Protein AF-A0A5B8TJE1-F1 (afdb_monomer_lite)

Organism: NCBI:txid1610

Foldseek 3Di:
DDPDDPPPPDDPVNVVVVVVVVVVVVVVVLLVLLVVLLVVLVVLLVVLLVVLLVCLVPPLVVPDPCSVVVNVVSLVVSLVSLVVCCVVVSDPPVVSVVSSVVSVVSSVVSVVVSVVVVVVD

Secondary structure (DSSP, 8-state):
-----------HHHHHHHHHHHHHHHHHHHHHHHHHHHHHHHHHHHHHHHHHHHHHHHTTGGG-TTHHHHHHHHHHHHHHHHHHHHHTTSS-HHHHHHHHHHHHHHHHHHHHHHHHHHHT-

Sequence (121 aa):
MDNGPKLASIDVIHLAYSIKLVKEVAMMTDDQQAITADMVLQDDADKIEELVNKQRVSLCLSQCPAFEEVVDTQVFGYSKEVMLAVRLNLIPEEQGHNLVRDLEQRLNAIYADSFDKQKQK

pLDDT: mean 82.61, std 15.82, range [43.16, 98.44]

InterPro domains:
  IPR009983 Uncharacterised protein family UPF0358 [PF07408] (36-113)
  IPR036270 UPF0358 superfamily [G3DSA:1.10.287.750] (26-115)
  IPR036270 UPF0358 superfamily [SSF140404] (36-108)

Radius of gyration: 25.82 Å; chain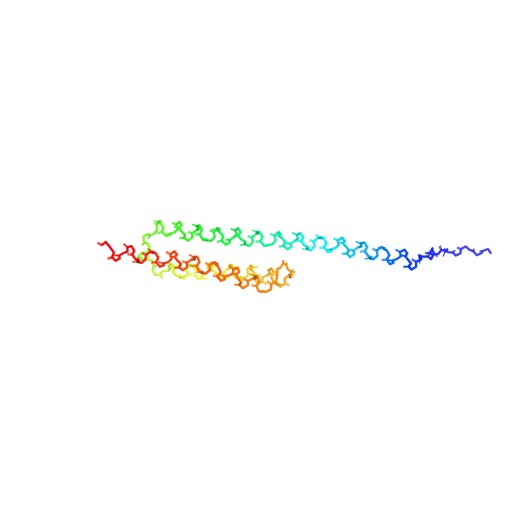s: 1; bounding box: 45×17×100 Å

Structure (mmCIF, N/CA/C/O backbone):
data_AF-A0A5B8TJE1-F1
#
_entry.id   AF-A0A5B8TJE1-F1
#
loop_
_atom_site.group_PDB
_atom_site.id
_atom_site.type_symbol
_atom_site.label_atom_id
_atom_site.label_alt_id
_atom_site.label_comp_id
_atom_site.label_asym_id
_atom_site.label_entity_id
_atom_site.label_seq_id
_atom_site.pdbx_PDB_ins_code
_atom_site.Cartn_x
_atom_site.Cartn_y
_atom_site.Cartn_z
_atom_site.occupancy
_atom_site.B_iso_or_equiv
_atom_site.auth_seq_id
_atom_site.auth_comp_id
_atom_site.auth_asym_id
_atom_site.auth_atom_id
_atom_site.pdbx_PDB_model_num
ATOM 1 N N . MET A 1 1 ? 17.166 -1.996 -69.360 1.00 43.88 1 MET A N 1
ATOM 2 C CA . MET A 1 1 ? 17.041 -0.808 -68.493 1.00 43.88 1 MET A CA 1
ATOM 3 C C . MET A 1 1 ? 16.486 -1.305 -67.177 1.00 43.88 1 MET A C 1
ATOM 5 O O . MET A 1 1 ? 15.297 -1.574 -67.094 1.00 43.88 1 MET A O 1
ATOM 9 N N . ASP A 1 2 ? 17.374 -1.595 -66.232 1.00 50.22 2 ASP A N 1
ATOM 10 C CA . ASP A 1 2 ? 17.013 -2.159 -64.933 1.00 50.22 2 ASP A CA 1
ATOM 11 C C . ASP A 1 2 ? 16.611 -1.016 -63.991 1.00 50.22 2 ASP A C 1
ATOM 13 O O . ASP A 1 2 ? 17.444 -0.191 -63.620 1.00 50.22 2 ASP A O 1
ATOM 17 N N . ASN A 1 3 ? 15.312 -0.930 -63.699 1.00 56.16 3 ASN A N 1
ATOM 18 C CA . ASN A 1 3 ? 14.700 0.022 -62.769 1.00 56.16 3 ASN A CA 1
ATOM 19 C C . ASN A 1 3 ? 14.131 -0.733 -61.555 1.00 56.16 3 ASN A C 1
ATOM 21 O O . ASN A 1 3 ? 12.993 -0.505 -61.144 1.00 56.16 3 ASN A O 1
ATOM 25 N N . GLY A 1 4 ? 14.896 -1.675 -61.000 1.00 59.00 4 GLY A N 1
ATOM 26 C CA . GLY A 1 4 ? 14.589 -2.249 -59.693 1.00 59.00 4 GLY A CA 1
ATOM 27 C C . GLY A 1 4 ? 14.774 -1.213 -58.571 1.00 59.00 4 GLY A C 1
ATOM 28 O O . GLY A 1 4 ? 15.712 -0.409 -58.631 1.00 59.00 4 GLY A O 1
ATOM 29 N N . PRO A 1 5 ? 13.912 -1.196 -57.536 1.00 54.41 5 PRO A N 1
ATOM 30 C CA . PRO A 1 5 ? 14.057 -0.269 -56.423 1.00 54.41 5 PRO A CA 1
ATOM 31 C C . PRO A 1 5 ? 15.366 -0.575 -55.688 1.00 54.41 5 PRO A C 1
ATOM 33 O O . PRO A 1 5 ? 15.520 -1.637 -55.085 1.00 54.41 5 PRO A O 1
ATOM 36 N N . LYS A 1 6 ? 16.324 0.360 -55.731 1.00 56.75 6 LYS A N 1
ATOM 37 C CA . LYS A 1 6 ? 17.498 0.329 -54.854 1.00 56.75 6 LYS A CA 1
ATOM 38 C C . LYS A 1 6 ? 17.010 0.567 -53.429 1.00 56.75 6 LYS A C 1
ATOM 40 O O . LYS A 1 6 ? 16.892 1.709 -52.993 1.00 56.75 6 LYS A O 1
ATOM 45 N N . LEU A 1 7 ? 16.682 -0.515 -52.727 1.00 56.06 7 LEU A N 1
ATOM 46 C CA . LEU A 1 7 ? 16.535 -0.505 -51.278 1.00 56.06 7 LEU A CA 1
ATOM 47 C C . LEU A 1 7 ? 17.827 0.089 -50.708 1.00 56.06 7 LEU A C 1
ATOM 49 O O . LEU A 1 7 ? 18.911 -0.450 -50.924 1.00 56.06 7 LEU A O 1
ATOM 53 N N . ALA A 1 8 ? 17.718 1.256 -50.075 1.00 59.59 8 ALA A N 1
ATOM 54 C CA . ALA A 1 8 ? 18.849 1.925 -49.459 1.00 59.59 8 ALA A CA 1
ATOM 55 C C . ALA A 1 8 ? 19.411 1.008 -48.365 1.00 59.59 8 ALA A C 1
ATOM 57 O O . ALA A 1 8 ? 18.732 0.739 -47.374 1.00 59.59 8 ALA A O 1
ATOM 58 N N . SER A 1 9 ? 20.629 0.500 -48.561 1.00 63.66 9 SER A N 1
ATOM 59 C CA . SER A 1 9 ? 21.345 -0.249 -47.531 1.00 63.66 9 SER A CA 1
ATOM 60 C C . SER A 1 9 ? 21.585 0.676 -46.340 1.00 63.66 9 SER A C 1
ATOM 62 O O . SER A 1 9 ? 22.465 1.533 -46.383 1.00 63.66 9 SER A O 1
ATOM 64 N N . ILE A 1 10 ? 20.775 0.533 -45.292 1.00 68.38 10 ILE A N 1
ATOM 65 C CA . ILE A 1 10 ? 21.038 1.154 -43.995 1.00 68.38 10 ILE A CA 1
ATOM 66 C C . ILE A 1 10 ? 22.345 0.562 -43.460 1.00 68.38 10 ILE A C 1
ATOM 68 O O . ILE A 1 10 ? 22.475 -0.656 -43.339 1.00 68.38 10 ILE A O 1
ATOM 72 N N . ASP A 1 11 ? 23.313 1.428 -43.157 1.00 80.12 11 ASP A N 1
ATOM 73 C CA . ASP A 1 11 ? 24.558 1.035 -42.501 1.00 80.12 11 ASP A CA 1
ATOM 74 C C . ASP A 1 11 ? 24.239 0.445 -41.114 1.00 80.12 11 ASP A C 1
ATOM 76 O O . ASP A 1 11 ? 23.420 0.986 -40.362 1.00 80.12 11 ASP A O 1
ATOM 80 N N . VAL A 1 12 ? 24.901 -0.660 -40.768 1.00 82.06 12 VAL A N 1
ATOM 81 C CA . VAL A 1 12 ? 24.825 -1.320 -39.456 1.00 82.06 12 VAL A CA 1
ATOM 82 C C . VAL A 1 12 ? 25.083 -0.322 -38.324 1.00 82.06 12 VAL A C 1
ATOM 84 O O . VAL A 1 12 ? 24.451 -0.418 -37.273 1.00 82.06 12 VAL A O 1
ATOM 87 N N . ILE A 1 13 ? 25.946 0.674 -38.546 1.00 85.88 13 ILE A N 1
ATOM 88 C CA . ILE A 1 13 ? 26.221 1.743 -37.578 1.00 85.88 13 ILE A CA 1
ATOM 89 C C . ILE A 1 13 ? 24.967 2.586 -37.318 1.00 85.88 13 ILE A C 1
ATOM 91 O O . ILE A 1 13 ? 24.628 2.857 -36.165 1.00 85.88 13 ILE A O 1
ATOM 95 N N . HIS A 1 14 ? 24.251 2.971 -38.375 1.00 86.44 14 HIS A N 1
ATOM 96 C CA . HIS A 1 14 ? 23.035 3.772 -38.257 1.00 86.44 14 HIS A CA 1
ATOM 97 C C . HIS A 1 14 ? 21.920 2.977 -37.568 1.00 86.44 14 HIS A C 1
ATOM 99 O O . HIS A 1 14 ? 21.259 3.494 -36.670 1.00 86.44 14 HIS A O 1
ATOM 105 N N . LEU A 1 15 ? 21.766 1.692 -37.913 1.00 86.19 15 LEU A N 1
ATOM 106 C CA . LEU A 1 15 ? 20.814 0.806 -37.242 1.00 86.19 15 LEU A CA 1
ATOM 107 C C . LEU A 1 15 ? 21.146 0.629 -35.750 1.00 86.19 15 LEU A C 1
ATOM 109 O O . LEU A 1 15 ? 20.253 0.720 -34.910 1.00 86.19 15 LEU A O 1
ATOM 113 N N . ALA A 1 16 ? 22.420 0.424 -35.402 1.00 91.00 16 ALA A N 1
ATOM 114 C CA . ALA A 1 16 ? 22.859 0.294 -34.013 1.00 91.00 16 ALA A CA 1
ATOM 115 C C . ALA A 1 16 ? 22.604 1.575 -33.203 1.00 91.00 16 ALA A C 1
ATOM 117 O O . ALA A 1 16 ? 22.149 1.497 -32.061 1.00 91.00 16 ALA A O 1
ATOM 118 N N . TYR A 1 17 ? 22.841 2.748 -33.799 1.00 92.56 17 TYR A N 1
ATOM 119 C CA . TYR A 1 17 ? 22.548 4.035 -33.170 1.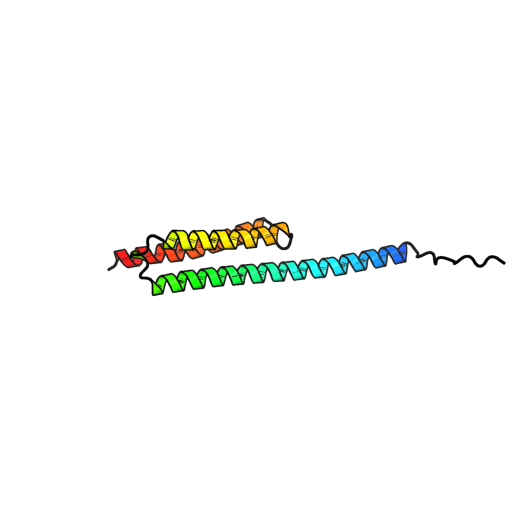00 92.56 17 TYR A CA 1
ATOM 120 C C . TYR A 1 17 ? 21.044 4.229 -32.935 1.00 92.56 17 TYR A C 1
ATOM 122 O O . TYR A 1 17 ? 20.641 4.571 -31.825 1.00 92.56 17 TYR A O 1
ATOM 130 N N . SER A 1 18 ? 20.199 3.930 -33.929 1.00 89.62 18 SER A N 1
ATOM 131 C CA . SER A 1 18 ? 18.741 3.987 -33.765 1.00 89.62 18 SER A CA 1
ATOM 132 C C . SER A 1 18 ? 18.241 3.021 -32.686 1.00 89.62 18 SER A C 1
ATOM 134 O O . SER A 1 18 ? 17.436 3.417 -31.849 1.00 89.62 18 SER A O 1
ATOM 136 N N . ILE A 1 19 ? 18.748 1.783 -32.641 1.00 90.44 19 ILE A N 1
ATOM 137 C CA . ILE A 1 19 ? 18.399 0.815 -31.586 1.00 90.44 19 ILE A CA 1
ATOM 138 C C . ILE A 1 19 ? 18.826 1.330 -30.207 1.00 90.44 19 ILE A C 1
ATOM 140 O O . ILE A 1 19 ? 18.072 1.187 -29.245 1.00 90.44 19 ILE A O 1
ATOM 144 N N . LYS A 1 20 ? 20.017 1.930 -30.095 1.00 91.50 20 LYS A N 1
ATOM 145 C CA . LYS A 1 20 ? 20.506 2.510 -28.839 1.00 91.50 20 LYS A CA 1
ATOM 146 C C . LYS A 1 20 ? 19.582 3.625 -28.344 1.00 91.50 20 LYS A C 1
ATOM 148 O O . LYS A 1 20 ? 19.171 3.579 -27.191 1.00 91.50 20 LYS A O 1
ATOM 153 N N . LEU A 1 21 ? 19.211 4.561 -29.219 1.00 87.69 21 LEU A N 1
ATOM 154 C CA . LEU A 1 21 ? 18.296 5.652 -28.873 1.00 87.69 21 LEU A CA 1
ATOM 155 C C . LEU A 1 21 ? 16.916 5.141 -28.450 1.00 87.69 21 LEU A C 1
ATOM 157 O O . LEU A 1 21 ? 16.369 5.614 -27.462 1.00 87.69 21 LEU A O 1
ATOM 161 N N . VAL A 1 22 ? 16.360 4.152 -29.160 1.00 87.44 22 VAL A N 1
ATOM 162 C CA . VAL A 1 22 ? 15.057 3.565 -28.799 1.00 87.44 22 VAL A CA 1
ATOM 163 C C . VAL A 1 22 ? 15.114 2.894 -27.425 1.00 87.44 22 VAL A C 1
ATOM 165 O O . VAL A 1 22 ? 14.177 3.043 -26.648 1.00 87.44 22 VAL A O 1
ATOM 168 N N . LYS A 1 23 ? 16.214 2.202 -27.094 1.00 85.12 23 LYS A N 1
ATOM 169 C CA . LYS A 1 23 ? 16.415 1.631 -25.753 1.00 85.12 23 LYS A CA 1
ATOM 170 C C . LYS A 1 23 ? 16.512 2.712 -24.678 1.00 85.12 23 LYS A C 1
ATOM 172 O O . LYS A 1 23 ? 15.830 2.592 -23.672 1.00 85.12 23 LYS A O 1
ATOM 177 N N . GLU A 1 24 ? 17.313 3.756 -24.890 1.00 85.56 24 GLU A N 1
ATOM 178 C CA . GLU A 1 24 ? 17.453 4.858 -23.924 1.00 85.56 24 GLU A CA 1
ATOM 179 C C . GLU A 1 24 ? 16.109 5.558 -23.665 1.00 85.56 24 GLU A C 1
ATOM 181 O O . GLU A 1 24 ? 15.737 5.761 -22.513 1.00 85.56 24 GLU A O 1
ATOM 186 N N . VAL A 1 25 ? 15.335 5.848 -24.718 1.00 81.12 25 VAL A N 1
ATOM 187 C CA . VAL A 1 25 ? 14.006 6.469 -24.585 1.00 81.12 25 VAL A CA 1
ATOM 188 C C . VAL A 1 25 ? 13.011 5.550 -23.869 1.00 81.12 25 VAL A C 1
ATOM 190 O O . VAL A 1 25 ? 12.275 6.028 -23.010 1.00 81.12 25 VAL A O 1
ATOM 193 N N . ALA A 1 26 ? 12.995 4.249 -24.182 1.00 76.81 26 ALA A N 1
ATOM 194 C CA . ALA A 1 26 ? 12.123 3.286 -23.506 1.00 76.81 26 ALA A CA 1
ATOM 195 C C . ALA A 1 26 ? 12.454 3.156 -22.006 1.00 76.81 26 ALA A C 1
ATOM 197 O O . ALA A 1 26 ? 11.553 3.140 -21.175 1.00 76.81 26 ALA A O 1
ATOM 198 N N . MET A 1 27 ? 13.740 3.150 -21.643 1.00 71.75 27 MET A N 1
ATOM 199 C CA . MET A 1 27 ? 14.158 3.093 -20.237 1.00 71.75 27 MET A CA 1
ATOM 200 C C . MET A 1 27 ? 13.732 4.341 -19.450 1.00 71.75 27 MET A C 1
ATOM 202 O O . MET A 1 27 ? 13.256 4.224 -18.328 1.00 71.75 27 MET A O 1
ATOM 206 N N . MET A 1 28 ? 13.823 5.533 -20.051 1.00 70.19 28 MET A N 1
ATOM 207 C CA . MET A 1 28 ? 13.354 6.771 -19.411 1.00 70.19 28 MET A CA 1
ATOM 208 C C . MET A 1 28 ? 11.845 6.758 -19.136 1.00 70.19 28 MET A C 1
ATOM 210 O O . MET A 1 28 ? 11.393 7.339 -18.149 1.00 70.19 28 MET A O 1
ATOM 214 N N . THR A 1 29 ? 11.050 6.126 -20.005 1.00 71.69 29 THR A N 1
ATOM 215 C CA . THR A 1 29 ? 9.606 5.993 -19.772 1.00 71.69 29 THR A CA 1
ATOM 216 C C . THR A 1 29 ? 9.282 4.972 -18.689 1.00 71.69 29 THR A C 1
ATOM 218 O O . THR A 1 29 ? 8.348 5.211 -17.925 1.00 71.69 29 THR A O 1
ATOM 221 N N . ASP A 1 30 ? 10.065 3.897 -18.578 1.00 76.19 30 ASP A N 1
ATOM 222 C CA . ASP A 1 30 ? 9.902 2.879 -17.535 1.00 76.19 30 ASP A CA 1
ATOM 223 C C . ASP A 1 30 ? 10.223 3.458 -16.142 1.00 76.19 30 ASP A C 1
ATOM 225 O O . ASP A 1 30 ? 9.423 3.309 -15.217 1.00 76.19 30 ASP A O 1
ATOM 229 N N . ASP A 1 31 ? 11.316 4.222 -16.006 1.00 79.25 31 ASP A N 1
ATOM 230 C CA . ASP A 1 31 ? 11.688 4.891 -14.746 1.00 79.25 31 ASP A CA 1
ATOM 231 C C . ASP A 1 31 ? 10.603 5.879 -14.282 1.00 79.25 31 ASP A C 1
ATOM 233 O O . ASP A 1 31 ? 10.237 5.931 -13.105 1.00 79.25 31 ASP A O 1
ATOM 237 N N . GLN A 1 32 ? 10.029 6.646 -15.214 1.00 80.75 32 GLN A N 1
ATOM 238 C CA . GLN A 1 32 ? 8.962 7.595 -14.897 1.00 80.75 32 GLN A CA 1
ATOM 239 C C . GLN A 1 32 ? 7.674 6.888 -14.450 1.00 80.75 32 GLN A C 1
ATOM 241 O O . GLN A 1 32 ? 6.976 7.375 -13.553 1.00 80.75 32 GLN A O 1
ATOM 246 N N . GLN A 1 33 ? 7.342 5.751 -15.066 1.00 83.38 33 GLN A N 1
ATOM 247 C CA . GLN A 1 33 ? 6.190 4.937 -14.680 1.00 83.38 33 GLN A CA 1
ATOM 248 C C . GLN A 1 33 ? 6.387 4.316 -13.295 1.00 83.38 33 GLN A C 1
ATOM 250 O O . GLN A 1 33 ? 5.449 4.332 -12.500 1.00 83.38 33 GLN A O 1
ATOM 255 N N . ALA A 1 34 ? 7.599 3.855 -12.980 1.00 81.69 34 ALA A N 1
ATOM 256 C CA . ALA A 1 34 ? 7.945 3.311 -11.671 1.00 81.69 34 ALA A CA 1
ATOM 257 C C . ALA A 1 34 ? 7.800 4.350 -10.548 1.00 81.69 34 ALA A C 1
ATOM 259 O O . ALA A 1 34 ? 7.138 4.092 -9.543 1.00 81.69 34 ALA A O 1
ATOM 260 N N . ILE A 1 35 ? 8.331 5.562 -10.754 1.00 85.38 35 ILE A N 1
ATOM 261 C CA . ILE A 1 35 ? 8.182 6.678 -9.803 1.00 85.38 35 ILE A CA 1
ATOM 262 C C . ILE A 1 35 ? 6.702 7.004 -9.590 1.00 85.38 35 ILE A C 1
ATOM 264 O O . ILE A 1 35 ? 6.248 7.182 -8.463 1.00 85.38 35 ILE A O 1
ATOM 268 N N . THR A 1 36 ? 5.937 7.064 -10.681 1.00 91.81 36 THR A N 1
ATOM 269 C CA . THR A 1 36 ? 4.506 7.377 -10.614 1.00 91.81 36 THR A CA 1
ATOM 270 C C . THR A 1 36 ? 3.740 6.296 -9.847 1.00 91.81 36 THR A C 1
ATOM 272 O O . THR A 1 36 ? 2.878 6.627 -9.038 1.00 91.81 36 THR A O 1
ATOM 275 N N . ALA A 1 37 ? 4.058 5.018 -10.067 1.00 93.00 37 ALA A N 1
ATOM 276 C CA . ALA A 1 37 ? 3.423 3.907 -9.366 1.00 93.00 37 ALA A CA 1
ATOM 277 C C . ALA A 1 37 ? 3.698 3.948 -7.858 1.00 93.00 37 ALA A C 1
ATOM 279 O O . ALA A 1 37 ? 2.762 3.818 -7.075 1.00 93.00 37 ALA A O 1
ATOM 280 N N . ASP A 1 38 ? 4.946 4.185 -7.451 1.00 93.44 38 ASP A N 1
ATOM 281 C CA . ASP A 1 38 ? 5.309 4.299 -6.035 1.00 93.44 38 ASP A CA 1
ATOM 282 C C . ASP A 1 38 ? 4.573 5.461 -5.347 1.00 93.44 38 ASP A C 1
ATOM 284 O O . ASP A 1 38 ? 3.991 5.283 -4.279 1.00 93.44 38 ASP A O 1
ATOM 288 N N . MET A 1 39 ? 4.499 6.627 -5.999 1.00 96.00 39 MET A N 1
ATOM 289 C CA . MET A 1 39 ? 3.754 7.779 -5.477 1.00 96.00 39 MET A CA 1
ATOM 290 C C . MET A 1 39 ? 2.259 7.489 -5.299 1.00 96.00 39 MET A C 1
ATOM 292 O O . MET A 1 39 ? 1.676 7.882 -4.291 1.00 96.00 39 MET A O 1
ATOM 296 N N . VAL A 1 40 ? 1.632 6.818 -6.270 1.00 97.25 40 VAL A N 1
ATOM 297 C CA . VAL A 1 40 ? 0.205 6.464 -6.199 1.00 97.25 40 VAL A CA 1
ATOM 298 C C . VAL A 1 40 ? -0.052 5.465 -5.071 1.00 97.25 40 VAL A C 1
ATOM 300 O O . VAL A 1 40 ? -0.982 5.660 -4.295 1.00 97.25 40 VAL A O 1
ATOM 303 N N . LEU A 1 41 ? 0.796 4.442 -4.929 1.00 97.94 41 LEU A N 1
ATOM 304 C CA . LEU A 1 41 ? 0.658 3.448 -3.861 1.00 97.94 41 LEU A CA 1
ATOM 305 C C . LEU A 1 41 ? 0.822 4.074 -2.469 1.00 97.94 41 LEU A C 1
ATOM 307 O O . LEU A 1 41 ? 0.070 3.734 -1.559 1.00 97.94 41 LEU A O 1
ATOM 311 N N . GLN A 1 42 ? 1.755 5.016 -2.301 1.00 97.38 42 GLN A N 1
ATOM 312 C CA . GLN A 1 42 ? 1.898 5.759 -1.044 1.00 97.38 42 GLN A CA 1
ATOM 313 C C . GLN A 1 42 ? 0.643 6.585 -0.722 1.00 97.38 42 GLN A C 1
ATOM 315 O O . GLN A 1 42 ? 0.122 6.490 0.387 1.00 97.38 42 GLN A O 1
ATOM 320 N N . ASP A 1 43 ? 0.114 7.329 -1.698 1.00 97.81 43 ASP A N 1
ATOM 321 C CA . ASP A 1 43 ? -1.103 8.138 -1.531 1.00 97.81 43 ASP A CA 1
ATOM 322 C C . ASP A 1 43 ? -2.331 7.276 -1.183 1.00 97.81 43 ASP A C 1
ATOM 324 O O . ASP A 1 43 ? -3.131 7.632 -0.316 1.00 97.81 43 ASP A O 1
ATOM 328 N N . ASP A 1 44 ? -2.476 6.101 -1.798 1.00 98.00 44 ASP A N 1
ATOM 329 C CA . ASP A 1 44 ? -3.566 5.177 -1.471 1.00 98.00 44 ASP A CA 1
ATOM 330 C C . ASP A 1 44 ? -3.413 4.575 -0.067 1.00 98.00 44 ASP A C 1
ATOM 332 O O . ASP A 1 44 ? -4.394 4.488 0.681 1.00 98.00 44 ASP A O 1
ATOM 336 N N . ALA A 1 45 ? -2.186 4.262 0.356 1.00 97.94 45 ALA A N 1
ATOM 337 C CA . ALA A 1 45 ? -1.914 3.821 1.720 1.00 97.94 45 ALA A CA 1
ATOM 338 C C . ALA A 1 45 ? -2.235 4.916 2.760 1.00 97.94 45 ALA A C 1
ATOM 340 O O . ALA A 1 45 ? -2.741 4.613 3.844 1.00 97.94 45 ALA A O 1
ATOM 341 N N . ASP A 1 46 ? -1.975 6.184 2.443 1.00 97.50 46 ASP A N 1
ATOM 342 C CA . ASP A 1 46 ? -2.301 7.329 3.300 1.00 97.50 46 ASP A CA 1
ATOM 343 C C . ASP A 1 46 ? -3.815 7.555 3.404 1.00 97.50 46 ASP A C 1
ATOM 345 O O . ASP A 1 46 ? -4.345 7.763 4.501 1.00 97.50 46 ASP A O 1
ATOM 349 N N . LYS A 1 47 ? -4.552 7.434 2.293 1.00 96.38 47 LYS A N 1
ATOM 350 C CA . LYS A 1 47 ? -6.026 7.498 2.298 1.00 96.38 47 LYS A CA 1
ATOM 351 C C . LYS A 1 47 ? -6.647 6.386 3.139 1.00 96.38 47 LYS A C 1
ATOM 353 O O . LYS A 1 47 ? -7.631 6.638 3.841 1.00 96.38 47 LYS A O 1
ATOM 358 N N . ILE A 1 48 ? -6.103 5.167 3.076 1.00 95.31 48 ILE A N 1
ATOM 359 C CA . ILE A 1 48 ? -6.569 4.049 3.908 1.00 95.31 48 ILE A CA 1
ATOM 360 C C . ILE A 1 48 ? -6.365 4.384 5.386 1.00 95.31 48 ILE A C 1
ATOM 362 O O . ILE A 1 48 ? -7.303 4.251 6.175 1.00 95.31 48 ILE A O 1
ATOM 366 N N . GLU A 1 49 ? -5.184 4.873 5.765 1.00 94.25 49 GLU A N 1
ATOM 367 C CA . GLU A 1 49 ? -4.917 5.287 7.143 1.00 94.25 49 GLU A CA 1
ATOM 368 C 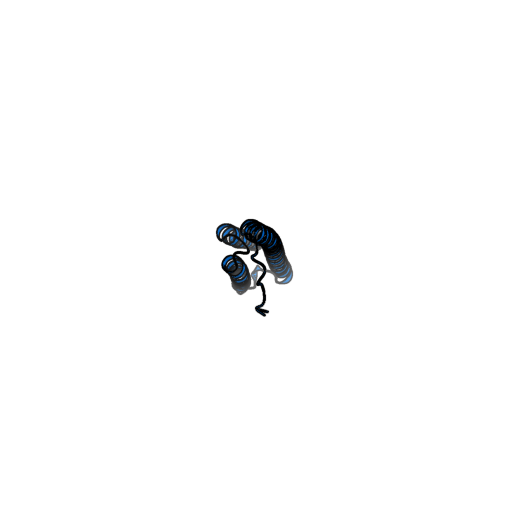C . GLU A 1 49 ? -5.875 6.394 7.602 1.00 94.25 49 GLU A C 1
ATOM 370 O O . GLU A 1 49 ? -6.449 6.311 8.692 1.00 94.25 49 GLU A O 1
ATOM 375 N N . GLU A 1 50 ? -6.097 7.416 6.773 1.00 92.38 50 GLU A N 1
ATOM 376 C CA . GLU A 1 50 ? -7.016 8.509 7.084 1.00 92.38 50 GLU A CA 1
ATOM 377 C C . GLU A 1 50 ? -8.452 7.997 7.287 1.00 92.38 50 GLU A C 1
ATOM 379 O O . GLU A 1 50 ? -9.133 8.393 8.240 1.00 92.38 50 GLU A O 1
ATOM 384 N N . LEU A 1 51 ? -8.918 7.091 6.423 1.00 89.06 51 LEU A N 1
ATOM 385 C CA . LEU A 1 51 ? -10.241 6.481 6.521 1.00 89.06 51 LEU A CA 1
ATOM 386 C C . LEU A 1 51 ? -10.398 5.687 7.823 1.00 89.06 51 LEU A C 1
ATOM 388 O O . LEU A 1 51 ? -11.381 5.889 8.543 1.00 89.06 51 LEU A O 1
ATOM 392 N N . VAL A 1 52 ? -9.424 4.834 8.151 1.00 86.75 52 VAL A N 1
ATOM 393 C CA . VAL A 1 52 ? -9.419 4.035 9.385 1.00 86.75 52 VAL A CA 1
ATOM 394 C C . VAL A 1 52 ? -9.378 4.952 10.613 1.00 86.75 52 VAL A C 1
ATOM 396 O O . VAL A 1 52 ? -10.142 4.757 11.560 1.00 86.75 52 VAL A O 1
ATOM 399 N N . ASN A 1 53 ? -8.582 6.025 10.585 1.00 86.00 53 ASN A N 1
ATOM 400 C CA . ASN A 1 53 ? -8.538 7.028 11.651 1.00 86.00 53 ASN A CA 1
ATOM 401 C C . ASN A 1 53 ? -9.868 7.780 11.829 1.00 86.00 53 ASN A C 1
ATOM 403 O O . ASN A 1 53 ? -10.304 8.005 12.962 1.00 86.00 53 ASN A O 1
ATOM 407 N N . LYS A 1 54 ? -10.540 8.164 10.737 1.00 83.44 54 LYS A N 1
ATOM 408 C CA . LYS A 1 54 ? -11.859 8.821 10.786 1.00 83.44 54 LYS A CA 1
ATOM 409 C C . LYS A 1 54 ? -12.922 7.890 11.354 1.00 83.44 54 LYS A C 1
ATOM 411 O O . LYS A 1 54 ? -13.676 8.286 12.244 1.00 83.44 54 LYS A O 1
ATOM 416 N N . GLN A 1 55 ? -12.957 6.646 10.880 1.00 73.44 55 GLN A N 1
ATOM 417 C CA . GLN A 1 55 ? -13.843 5.616 11.418 1.00 73.44 55 GLN A CA 1
ATOM 418 C C . GLN A 1 55 ? -13.544 5.362 12.894 1.00 73.44 55 GLN A C 1
ATOM 420 O O . GLN A 1 55 ? -14.482 5.190 13.677 1.00 73.44 55 GLN A O 1
ATOM 425 N N . ARG A 1 56 ? -12.269 5.483 13.303 1.00 73.38 56 ARG A N 1
ATOM 426 C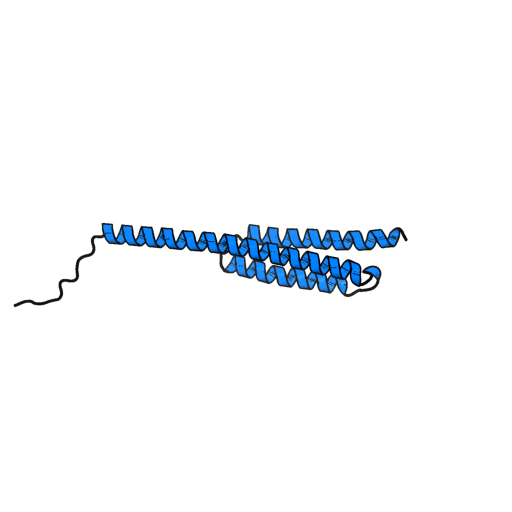 CA . ARG A 1 56 ? -11.903 5.364 14.709 1.00 73.38 56 ARG A CA 1
ATOM 427 C C . ARG A 1 56 ? -12.589 6.380 15.604 1.00 73.38 56 ARG A C 1
ATOM 429 O O . ARG A 1 56 ? -13.120 6.035 16.660 1.00 73.38 56 ARG A O 1
ATOM 436 N N . VAL A 1 57 ? -12.565 7.635 15.177 1.00 67.06 57 VAL A N 1
ATOM 437 C CA . VAL A 1 57 ? -13.146 8.753 15.923 1.00 67.06 57 VAL A CA 1
ATOM 438 C C . VAL A 1 57 ? -14.677 8.724 15.868 1.00 67.06 57 VAL A C 1
ATOM 440 O O . VAL A 1 57 ? -15.325 9.048 16.860 1.00 67.06 57 VAL A O 1
ATOM 443 N N . SER A 1 58 ? -15.257 8.322 14.734 1.00 63.09 58 SER A N 1
ATOM 444 C CA . SER A 1 58 ? -16.700 8.424 14.489 1.00 63.09 58 SER A CA 1
ATOM 445 C C . SER A 1 58 ? -17.548 7.293 15.082 1.00 63.09 58 SER A C 1
ATOM 447 O O . SER A 1 58 ? -18.739 7.515 15.294 1.00 63.09 58 SER A O 1
ATOM 449 N N . LEU A 1 59 ? -17.002 6.091 15.310 1.00 57.91 59 LEU A N 1
ATOM 450 C CA . LEU A 1 59 ? -17.808 4.899 15.635 1.00 57.91 59 LEU A CA 1
ATOM 451 C C . LEU A 1 59 ? -17.740 4.419 17.093 1.00 57.91 59 LEU A C 1
ATOM 453 O O . LEU A 1 59 ? -18.364 3.409 17.396 1.00 57.91 59 LEU A O 1
ATOM 457 N N . CYS A 1 60 ? -17.045 5.107 18.011 1.00 56.88 60 CYS A N 1
ATOM 458 C CA . CYS A 1 60 ? -16.790 4.584 19.367 1.00 56.88 60 CYS A CA 1
ATOM 459 C C . CYS A 1 60 ? -16.235 3.143 19.307 1.00 56.88 60 CYS A C 1
ATOM 461 O O . CYS A 1 60 ? -16.929 2.192 19.667 1.00 56.88 60 CYS A O 1
ATOM 463 N N . LEU A 1 61 ? -14.990 2.992 18.831 1.00 54.81 61 LEU A N 1
ATOM 464 C CA . LEU A 1 61 ? -14.369 1.714 18.432 1.00 54.81 61 LEU A CA 1
ATOM 465 C C . LEU A 1 61 ? -14.620 0.489 19.323 1.00 54.81 61 LEU A C 1
ATOM 467 O O . LEU A 1 61 ? -14.630 -0.625 18.816 1.00 54.81 61 LEU A O 1
ATOM 471 N N . SER A 1 62 ? -14.824 0.673 20.631 1.00 52.53 62 SER A N 1
ATOM 472 C CA . SER A 1 62 ? -15.125 -0.395 21.595 1.00 52.53 62 SER A CA 1
ATOM 473 C C . SER A 1 62 ? -16.300 -1.289 21.220 1.00 52.53 62 SER A C 1
ATOM 475 O O . SER A 1 62 ? -16.407 -2.383 21.763 1.00 52.53 62 SER A O 1
ATOM 477 N N . GLN A 1 63 ? -17.239 -0.798 20.409 1.00 54.09 63 GLN A N 1
ATOM 478 C CA . GLN A 1 63 ? -18.547 -1.438 20.242 1.00 54.09 63 GLN A CA 1
ATOM 479 C C . GLN A 1 63 ? -18.741 -2.134 18.893 1.00 54.09 63 GLN A C 1
ATOM 481 O O . GLN A 1 63 ? -19.801 -2.721 18.682 1.00 54.09 63 GLN A O 1
ATOM 486 N N . CYS A 1 64 ? -17.763 -2.096 17.980 1.00 59.56 64 CYS A N 1
ATOM 487 C CA . CYS A 1 64 ? -17.942 -2.635 16.632 1.00 59.56 64 CYS A CA 1
ATOM 488 C C . CYS A 1 64 ? -17.079 -3.889 16.398 1.00 59.56 64 CYS A C 1
ATOM 490 O O . CYS A 1 64 ? -15.924 -3.757 15.995 1.00 59.56 64 CYS A O 1
ATOM 492 N N . PRO A 1 65 ? -17.619 -5.109 16.598 1.00 64.56 65 PRO A N 1
ATOM 493 C CA . PRO A 1 65 ? -16.897 -6.354 16.315 1.00 64.56 65 PRO A CA 1
ATOM 494 C C . PRO A 1 65 ? -16.461 -6.511 14.845 1.00 64.56 65 PRO A C 1
ATOM 496 O O . PRO A 1 65 ? -15.612 -7.341 14.562 1.00 64.56 65 PRO A O 1
ATOM 499 N N . ALA A 1 66 ? -16.987 -5.695 13.923 1.00 73.50 66 ALA A N 1
ATOM 500 C CA . ALA A 1 66 ? -16.643 -5.718 12.499 1.00 73.50 66 ALA A CA 1
ATOM 501 C C . ALA A 1 66 ? -15.492 -4.768 12.101 1.00 73.50 66 ALA A C 1
ATOM 503 O O . ALA A 1 66 ? -15.135 -4.707 10.928 1.00 73.50 66 ALA A O 1
ATOM 504 N N . PHE A 1 67 ? -14.923 -3.980 13.025 1.00 78.25 67 PHE A N 1
ATOM 505 C CA . PHE A 1 67 ? -13.878 -3.008 12.661 1.00 78.25 67 PHE A CA 1
ATOM 506 C C . PHE A 1 67 ? -12.583 -3.685 12.192 1.00 78.25 67 PHE A C 1
ATOM 508 O O . PHE A 1 67 ? -11.982 -3.243 11.218 1.00 78.25 67 PHE A O 1
ATOM 515 N N . GLU A 1 68 ? -12.190 -4.772 12.858 1.00 80.81 68 GLU A N 1
ATOM 516 C CA . GLU A 1 68 ? -11.029 -5.586 12.479 1.00 80.81 68 GLU A CA 1
ATOM 517 C C . GLU A 1 68 ? -11.196 -6.150 11.061 1.00 80.81 68 GLU A C 1
ATOM 519 O O . GLU A 1 68 ? -10.328 -5.955 10.219 1.00 80.81 68 GLU A O 1
ATOM 524 N N . GLU A 1 69 ? -12.378 -6.682 10.737 1.00 84.94 69 GLU A N 1
ATOM 525 C CA . GLU A 1 69 ? -12.694 -7.193 9.395 1.00 84.94 69 GLU A CA 1
ATOM 526 C C . GLU A 1 69 ? -12.628 -6.105 8.306 1.00 84.94 69 GLU A C 1
ATOM 528 O O . GLU A 1 69 ? -12.216 -6.368 7.172 1.00 84.94 69 GLU A O 1
ATOM 533 N N . VAL A 1 70 ? -13.027 -4.867 8.629 1.00 86.31 70 VAL A N 1
ATOM 534 C CA . VAL A 1 70 ? -12.911 -3.728 7.704 1.00 86.31 70 VAL A CA 1
ATOM 535 C C . VAL A 1 70 ? -11.445 -3.386 7.465 1.00 86.31 70 VAL A C 1
ATOM 537 O O . VAL A 1 70 ? -11.053 -3.227 6.311 1.00 86.31 70 VAL A O 1
ATOM 540 N N . VAL A 1 71 ? -10.633 -3.300 8.522 1.00 87.69 71 VAL A N 1
ATOM 541 C CA . VAL A 1 71 ? -9.189 -3.041 8.410 1.00 87.69 71 VAL A CA 1
ATOM 542 C C . VAL A 1 71 ? -8.508 -4.132 7.580 1.00 87.69 71 VAL A C 1
ATOM 544 O O . VAL A 1 71 ? -7.810 -3.806 6.619 1.00 87.69 71 VAL A O 1
ATOM 547 N N . ASP A 1 72 ? -8.791 -5.404 7.862 1.00 90.56 72 ASP A N 1
ATOM 548 C CA . ASP A 1 72 ? -8.251 -6.547 7.120 1.00 90.56 72 ASP A CA 1
ATOM 549 C C . ASP A 1 72 ? -8.627 -6.497 5.637 1.00 90.56 72 ASP A C 1
ATOM 551 O O . ASP A 1 72 ? -7.794 -6.730 4.758 1.00 90.56 72 ASP A O 1
ATOM 555 N N . THR A 1 73 ? -9.878 -6.137 5.334 1.00 93.19 73 THR A N 1
ATOM 556 C CA . THR A 1 73 ? -10.342 -6.003 3.948 1.00 93.19 73 THR A CA 1
ATOM 557 C C . THR A 1 73 ? -9.623 -4.863 3.223 1.00 93.19 73 THR A C 1
ATOM 559 O O . THR A 1 73 ? -9.290 -5.015 2.046 1.00 93.19 73 THR A O 1
ATOM 562 N N . GLN A 1 74 ? -9.337 -3.747 3.904 1.00 94.19 74 GLN A N 1
ATOM 563 C CA . GLN A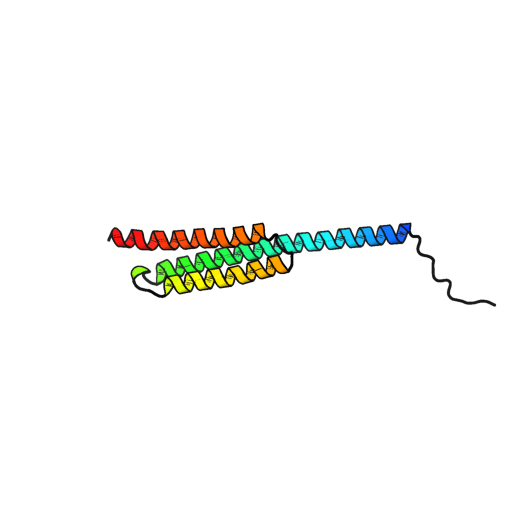 1 74 ? -8.593 -2.631 3.309 1.00 94.19 74 GLN A CA 1
ATOM 564 C C . GLN A 1 74 ? -7.140 -3.004 3.019 1.00 94.19 74 GLN A C 1
ATOM 566 O O . GLN A 1 74 ? -6.654 -2.756 1.915 1.00 94.19 74 GLN A O 1
ATOM 571 N N . VAL A 1 75 ? -6.464 -3.661 3.966 1.00 95.56 75 VAL A N 1
ATOM 572 C CA . VAL A 1 75 ? -5.101 -4.172 3.758 1.00 95.56 75 VAL A CA 1
ATOM 573 C C . VAL A 1 75 ? -5.082 -5.185 2.615 1.00 95.56 75 VAL A C 1
ATOM 575 O O . VAL A 1 75 ? -4.212 -5.121 1.746 1.00 95.56 75 VAL A O 1
ATOM 578 N N . PHE A 1 76 ? -6.068 -6.084 2.548 1.00 97.00 76 PHE A N 1
ATOM 579 C CA . PHE A 1 76 ? -6.178 -7.035 1.446 1.00 97.00 76 PHE A CA 1
ATOM 580 C C . PHE A 1 76 ? -6.365 -6.336 0.094 1.00 97.00 76 PHE A C 1
ATOM 582 O O . PHE A 1 76 ? -5.674 -6.693 -0.862 1.00 97.00 76 PHE A O 1
ATOM 589 N N . GLY A 1 77 ? -7.248 -5.337 0.003 1.00 97.44 77 GLY A N 1
ATOM 590 C CA . GLY A 1 77 ? -7.449 -4.534 -1.207 1.00 97.44 77 GLY A CA 1
ATOM 591 C C . GLY A 1 77 ? -6.150 -3.883 -1.682 1.00 97.44 77 GLY A C 1
ATOM 592 O O . GLY A 1 77 ? -5.709 -4.137 -2.804 1.00 97.44 77 GLY A O 1
ATOM 593 N N . TYR A 1 78 ? -5.476 -3.170 -0.779 1.00 98.44 78 TYR A N 1
ATOM 594 C CA . TYR A 1 78 ? -4.182 -2.543 -1.042 1.00 98.44 78 TYR A CA 1
ATOM 595 C C . TYR A 1 78 ? -3.113 -3.556 -1.473 1.00 98.44 78 TYR A C 1
ATOM 597 O O . TYR A 1 78 ? -2.395 -3.346 -2.450 1.00 98.44 78 TYR A O 1
ATOM 605 N N . SER A 1 79 ? -3.053 -4.724 -0.821 1.00 98.19 79 SER A N 1
ATOM 606 C CA . SER A 1 79 ? -2.110 -5.785 -1.198 1.00 98.19 79 SER A CA 1
ATOM 607 C C . SER A 1 79 ? -2.287 -6.231 -2.655 1.00 98.19 79 SER A C 1
ATOM 609 O O . SER A 1 79 ? -1.308 -6.566 -3.322 1.00 98.19 79 SER A O 1
ATOM 611 N N . LYS A 1 80 ? -3.518 -6.214 -3.195 1.00 98.38 80 LYS A N 1
ATOM 612 C CA . LYS A 1 80 ? -3.777 -6.572 -4.598 1.00 98.38 80 LYS A CA 1
ATOM 613 C C . LYS A 1 80 ? -3.315 -5.501 -5.572 1.00 98.38 80 LYS A C 1
ATOM 615 O O . LYS A 1 80 ? -2.820 -5.863 -6.640 1.00 98.38 80 LYS A O 1
ATOM 620 N N . GLU A 1 81 ? -3.433 -4.232 -5.208 1.00 97.81 81 GLU A N 1
ATOM 621 C CA . GLU A 1 81 ? -2.916 -3.108 -5.994 1.00 97.81 81 GLU A CA 1
ATOM 622 C C . GLU A 1 81 ? -1.386 -3.146 -6.053 1.00 97.81 81 GLU A C 1
ATOM 624 O O . GLU A 1 81 ? -0.805 -3.137 -7.140 1.00 97.81 81 GLU A O 1
ATOM 629 N N . VAL A 1 82 ? -0.732 -3.340 -4.905 1.00 98.31 82 VAL A N 1
ATOM 630 C CA . VAL A 1 82 ? 0.724 -3.519 -4.822 1.00 98.31 82 VAL A CA 1
ATOM 631 C C . VAL A 1 82 ? 1.181 -4.732 -5.641 1.00 98.31 82 VAL A C 1
ATOM 633 O O . VAL A 1 82 ? 2.100 -4.628 -6.454 1.00 98.31 82 VAL A O 1
ATOM 636 N N . MET A 1 83 ? 0.512 -5.885 -5.503 1.00 98.12 83 MET A N 1
ATOM 637 C CA . MET A 1 83 ? 0.824 -7.078 -6.302 1.00 98.12 83 MET A CA 1
ATOM 638 C C . MET A 1 83 ? 0.667 -6.835 -7.807 1.00 98.12 83 MET A C 1
ATOM 640 O O . MET A 1 83 ? 1.410 -7.414 -8.602 1.00 98.12 83 MET A O 1
ATOM 644 N N . LEU A 1 84 ? -0.306 -6.021 -8.225 1.00 97.44 84 LEU A N 1
ATOM 645 C CA . LEU A 1 84 ? -0.468 -5.655 -9.628 1.00 97.44 84 LEU A CA 1
ATOM 646 C C . LEU A 1 84 ? 0.727 -4.823 -10.110 1.00 97.44 84 LEU A C 1
ATOM 648 O O . LEU A 1 84 ? 1.288 -5.150 -11.155 1.00 97.44 84 LEU A O 1
ATOM 652 N N . ALA A 1 85 ? 1.156 -3.820 -9.341 1.00 96.88 85 ALA A N 1
ATOM 653 C CA . ALA A 1 85 ? 2.317 -2.995 -9.675 1.00 96.88 85 ALA A CA 1
ATOM 654 C C . ALA A 1 85 ? 3.613 -3.822 -9.773 1.00 96.88 85 ALA A C 1
ATOM 656 O O . ALA A 1 85 ? 4.366 -3.673 -10.737 1.00 96.88 85 ALA A O 1
ATOM 657 N N . VAL A 1 86 ? 3.821 -4.771 -8.851 1.00 97.00 86 VAL A N 1
ATOM 658 C CA . VAL A 1 86 ? 4.942 -5.728 -8.902 1.00 97.00 86 VAL A CA 1
ATOM 659 C C . VAL A 1 86 ? 4.879 -6.587 -10.169 1.00 97.00 86 VAL A C 1
ATOM 661 O O . VAL A 1 86 ? 5.868 -6.723 -10.884 1.00 97.00 86 VAL A O 1
ATOM 664 N N . ARG A 1 87 ? 3.708 -7.141 -10.512 1.00 96.50 87 ARG A N 1
ATOM 665 C CA . ARG A 1 87 ? 3.536 -7.986 -11.713 1.00 96.50 87 ARG A CA 1
ATOM 666 C C . ARG A 1 87 ? 3.739 -7.233 -13.026 1.00 96.50 87 ARG A C 1
ATOM 668 O O . ARG A 1 87 ? 4.064 -7.861 -14.032 1.00 96.50 87 ARG A O 1
ATOM 675 N N . LEU A 1 88 ? 3.519 -5.922 -13.022 1.00 94.25 88 LEU A N 1
ATOM 676 C CA . LEU A 1 88 ? 3.783 -5.037 -14.154 1.00 94.25 88 LEU A CA 1
ATOM 677 C C . LEU A 1 88 ? 5.239 -4.541 -14.193 1.00 94.25 88 LEU A C 1
ATOM 679 O O . LEU A 1 88 ? 5.581 -3.787 -15.097 1.00 94.25 88 LEU A O 1
ATOM 683 N N . ASN A 1 89 ? 6.096 -4.985 -13.263 1.00 91.94 89 ASN A N 1
ATOM 684 C CA . ASN A 1 89 ? 7.475 -4.520 -13.075 1.00 91.94 89 ASN A CA 1
ATOM 685 C C . ASN A 1 89 ? 7.588 -3.004 -12.839 1.00 91.94 89 ASN A C 1
ATOM 687 O O . ASN A 1 89 ? 8.619 -2.411 -13.136 1.00 91.94 89 ASN A O 1
ATOM 691 N N . LEU A 1 90 ? 6.536 -2.379 -12.303 1.00 93.62 90 LEU A N 1
ATOM 692 C CA . LEU A 1 90 ? 6.550 -0.955 -11.958 1.00 93.62 90 LEU A CA 1
ATOM 693 C C . LEU A 1 90 ? 7.282 -0.706 -10.639 1.00 93.62 90 LEU A C 1
ATOM 695 O O . LEU A 1 90 ? 7.833 0.367 -10.437 1.00 93.62 90 LEU A O 1
ATOM 699 N N . ILE A 1 91 ? 7.300 -1.701 -9.752 1.00 94.94 91 ILE A N 1
ATOM 700 C CA . ILE A 1 91 ? 8.068 -1.679 -8.507 1.00 94.94 91 ILE A CA 1
ATOM 701 C C . ILE A 1 91 ? 8.705 -3.057 -8.251 1.00 94.94 91 ILE A C 1
ATOM 703 O O . ILE A 1 91 ? 8.136 -4.079 -8.654 1.00 94.94 91 ILE A O 1
ATOM 707 N N . PRO A 1 92 ? 9.862 -3.126 -7.568 1.00 96.00 92 PRO A N 1
ATOM 708 C CA . PRO A 1 92 ? 10.438 -4.378 -7.090 1.00 96.00 92 PRO A CA 1
ATOM 709 C C . PRO A 1 92 ? 9.533 -5.081 -6.074 1.00 96.00 92 PRO A C 1
ATOM 711 O O . PRO A 1 92 ? 8.850 -4.442 -5.274 1.00 96.00 92 PRO A O 1
ATOM 714 N N . GLU A 1 93 ? 9.597 -6.412 -6.038 1.00 96.88 93 GLU A N 1
ATOM 715 C CA . GLU A 1 93 ? 8.830 -7.223 -5.085 1.00 96.88 93 GLU A CA 1
ATOM 716 C C . GLU A 1 93 ? 9.123 -6.845 -3.621 1.00 96.88 93 GLU A C 1
ATOM 718 O O . GLU A 1 93 ? 8.199 -6.694 -2.826 1.00 96.88 93 GLU A O 1
ATOM 723 N N . GLU A 1 94 ? 10.393 -6.625 -3.270 1.00 97.44 94 GLU A N 1
ATOM 724 C CA . GLU A 1 94 ? 10.795 -6.201 -1.922 1.00 97.44 94 GLU A CA 1
ATOM 725 C C . GLU A 1 94 ? 10.163 -4.859 -1.523 1.00 97.44 94 GLU A C 1
ATOM 727 O O . GLU A 1 94 ? 9.681 -4.709 -0.400 1.00 97.44 94 GLU A O 1
ATOM 732 N N . GLN A 1 95 ? 10.111 -3.899 -2.452 1.00 96.88 95 GLN A N 1
ATOM 733 C CA . GLN A 1 95 ? 9.448 -2.616 -2.224 1.00 96.88 95 GLN A CA 1
ATOM 734 C C . GLN A 1 95 ? 7.947 -2.813 -1.999 1.00 96.88 95 GLN A C 1
ATOM 736 O O . GLN A 1 95 ? 7.396 -2.238 -1.064 1.00 96.88 95 GLN A O 1
ATOM 741 N N . GLY A 1 96 ? 7.304 -3.680 -2.785 1.00 97.69 96 GLY A N 1
ATOM 742 C CA . GLY A 1 96 ? 5.903 -4.041 -2.579 1.00 97.69 96 GLY A CA 1
ATOM 743 C C . GLY A 1 96 ?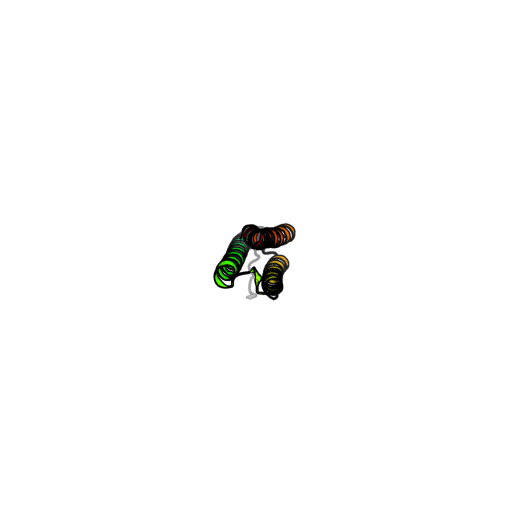 5.637 -4.646 -1.195 1.00 97.69 96 GLY A C 1
ATOM 744 O O . GLY A 1 96 ? 4.714 -4.220 -0.502 1.00 97.69 96 GLY A O 1
ATOM 745 N N . HIS A 1 97 ? 6.472 -5.587 -0.744 1.00 97.69 97 HIS A N 1
ATOM 746 C CA . HIS A 1 97 ? 6.354 -6.169 0.602 1.00 97.69 97 HIS A CA 1
ATOM 747 C C . HIS A 1 97 ? 6.516 -5.120 1.707 1.00 97.69 97 HIS A C 1
ATOM 749 O O . HIS A 1 97 ? 5.757 -5.134 2.676 1.00 97.69 97 HIS A O 1
ATOM 755 N N . ASN A 1 98 ? 7.470 -4.195 1.560 1.00 98.12 98 ASN A N 1
ATOM 756 C CA . ASN A 1 98 ? 7.663 -3.107 2.520 1.00 98.12 98 ASN A CA 1
ATOM 757 C C . ASN A 1 98 ? 6.437 -2.185 2.577 1.00 98.12 98 ASN A C 1
ATOM 759 O O . ASN A 1 98 ? 5.948 -1.911 3.667 1.00 98.12 98 ASN A O 1
ATOM 763 N N . LEU A 1 99 ? 5.881 -1.791 1.427 1.00 98.31 99 LEU A N 1
ATOM 764 C CA . LEU A 1 99 ? 4.689 -0.941 1.352 1.00 98.31 99 LEU A CA 1
ATOM 765 C C . LEU A 1 99 ? 3.486 -1.533 2.104 1.00 98.31 99 LEU A C 1
ATOM 767 O O . LEU A 1 99 ? 2.808 -0.818 2.843 1.00 98.31 99 LEU A O 1
ATOM 771 N N . VAL A 1 100 ? 3.217 -2.832 1.932 1.00 98.19 100 VAL A N 1
ATOM 772 C CA . VAL A 1 100 ? 2.110 -3.516 2.629 1.00 98.19 100 VAL A CA 1
ATOM 773 C C . VAL A 1 100 ? 2.382 -3.594 4.129 1.00 98.19 100 VAL A C 1
ATOM 775 O O . VAL A 1 100 ? 1.530 -3.198 4.923 1.00 98.19 100 VAL A O 1
ATOM 778 N N . ARG A 1 101 ? 3.586 -4.026 4.521 1.00 97.88 101 ARG A N 1
ATOM 779 C CA . ARG A 1 101 ? 3.983 -4.131 5.932 1.00 97.88 101 ARG A CA 1
ATOM 780 C C . ARG A 1 101 ? 3.889 -2.788 6.655 1.00 97.88 101 ARG A C 1
ATOM 782 O O . ARG A 1 101 ? 3.446 -2.726 7.800 1.00 97.88 101 ARG A O 1
ATOM 789 N N . ASP A 1 102 ? 4.319 -1.714 6.006 1.00 97.88 102 ASP A N 1
ATOM 790 C CA . ASP A 1 102 ? 4.334 -0.384 6.605 1.00 97.88 102 ASP A CA 1
ATOM 791 C C . ASP A 1 102 ? 2.900 0.149 6.797 1.00 97.88 102 ASP A C 1
ATOM 793 O O . ASP A 1 102 ? 2.613 0.800 7.805 1.00 97.88 102 ASP A O 1
ATOM 797 N N . LEU A 1 103 ? 1.960 -0.170 5.893 1.00 97.81 103 LEU A N 1
ATOM 798 C CA . LEU A 1 103 ? 0.532 0.099 6.110 1.00 97.81 103 LEU A CA 1
ATOM 799 C C . LEU A 1 103 ? -0.023 -0.724 7.282 1.00 97.81 103 LEU A C 1
ATOM 801 O O . LEU A 1 103 ? -0.637 -0.153 8.182 1.00 97.81 103 LEU A O 1
ATOM 805 N N . GLU A 1 104 ? 0.228 -2.035 7.319 1.00 95.81 104 GLU A N 1
ATOM 806 C CA . GLU A 1 104 ? -0.213 -2.913 8.415 1.00 95.81 104 GLU A CA 1
ATOM 807 C C . GLU A 1 104 ? 0.246 -2.394 9.784 1.00 95.81 104 GLU A C 1
ATOM 809 O O . GLU A 1 104 ? -0.540 -2.325 10.728 1.00 95.81 104 GLU A O 1
ATOM 814 N N . GLN A 1 105 ? 1.509 -1.975 9.900 1.00 95.12 105 GLN A N 1
ATOM 815 C CA . GLN A 1 105 ? 2.055 -1.418 11.140 1.00 95.12 105 GLN A CA 1
ATOM 816 C C . GLN A 1 105 ? 1.339 -0.134 11.573 1.00 95.12 105 GLN A C 1
ATOM 818 O O . GLN A 1 105 ? 0.999 0.002 12.752 1.00 95.12 105 GLN A O 1
ATOM 823 N N . ARG A 1 106 ? 1.070 0.786 10.637 1.00 94.69 106 ARG A N 1
ATOM 824 C CA . ARG A 1 106 ? 0.330 2.026 10.927 1.00 94.69 106 ARG A CA 1
ATOM 825 C C . ARG A 1 106 ? -1.093 1.736 11.399 1.00 94.69 106 ARG A C 1
ATOM 827 O O . ARG A 1 106 ? -1.521 2.279 12.417 1.00 94.69 106 ARG A O 1
ATOM 834 N N . LEU A 1 107 ? -1.810 0.832 10.728 1.00 91.94 107 LEU A N 1
ATOM 835 C CA . LEU A 1 107 ? -3.181 0.478 11.111 1.00 91.94 107 LEU A CA 1
ATOM 836 C C . LEU A 1 107 ? -3.237 -0.268 12.455 1.00 91.94 107 LEU A C 1
ATOM 838 O O . LEU A 1 107 ? -4.105 0.022 13.282 1.00 91.94 107 LEU A O 1
ATOM 842 N N . ASN A 1 108 ? -2.269 -1.146 12.731 1.00 87.81 108 ASN A N 1
ATOM 843 C CA . ASN A 1 108 ? -2.146 -1.830 14.021 1.00 87.81 108 ASN A CA 1
ATOM 844 C C . ASN A 1 108 ? -1.888 -0.859 15.184 1.00 87.81 108 ASN A C 1
ATOM 846 O O . ASN A 1 108 ? -2.425 -1.051 16.276 1.00 87.81 108 ASN A O 1
ATOM 850 N N . ALA A 1 109 ? -1.113 0.208 14.964 1.00 88.69 109 ALA A N 1
ATOM 851 C CA . ALA A 1 109 ? -0.913 1.250 15.970 1.00 88.69 109 ALA A CA 1
ATOM 852 C C . ALA A 1 109 ? -2.225 1.992 16.291 1.00 88.69 109 ALA A C 1
ATOM 854 O O . ALA A 1 109 ? -2.554 2.203 17.460 1.00 88.69 109 ALA A O 1
ATOM 855 N N . ILE A 1 110 ? -3.024 2.314 15.267 1.00 85.50 110 ILE A N 1
ATOM 856 C CA . ILE A 1 110 ? -4.350 2.937 15.432 1.00 85.50 110 ILE A CA 1
ATOM 857 C C . ILE A 1 110 ? -5.292 2.018 16.223 1.00 85.50 110 ILE A C 1
ATOM 859 O O . ILE A 1 110 ? -6.054 2.491 17.078 1.00 85.50 110 ILE A O 1
ATOM 863 N N . TYR A 1 111 ? -5.232 0.711 15.960 1.00 76.75 111 TYR A N 1
ATOM 864 C CA . TYR A 1 111 ? -5.988 -0.298 16.695 1.00 76.75 111 TYR A CA 1
ATOM 865 C C . TYR A 1 111 ? -5.579 -0.319 18.174 1.00 76.75 111 TYR A C 1
ATOM 867 O O . TYR A 1 111 ? -6.429 -0.075 19.030 1.00 76.75 111 TYR A O 1
ATOM 875 N N . ALA A 1 112 ? -4.291 -0.502 18.484 1.00 78.44 112 ALA A N 1
ATOM 876 C CA . ALA A 1 112 ? -3.773 -0.574 19.857 1.00 78.44 112 ALA A CA 1
ATOM 877 C C . ALA A 1 112 ? -4.159 0.651 20.712 1.00 78.44 112 ALA A C 1
ATOM 879 O O . ALA A 1 112 ? -4.717 0.505 21.805 1.00 78.44 112 ALA A O 1
ATOM 880 N N . ASP A 1 113 ? -3.990 1.857 20.164 1.00 76.88 113 ASP A N 1
ATOM 881 C CA . ASP A 1 113 ? -4.367 3.126 20.802 1.00 76.88 113 ASP A CA 1
ATOM 882 C C . ASP A 1 113 ? -5.849 3.201 21.207 1.00 76.88 113 ASP A C 1
ATOM 884 O O . ASP A 1 113 ? -6.237 3.934 22.126 1.00 76.88 113 ASP A O 1
ATOM 888 N N . SER A 1 114 ? -6.712 2.492 20.482 1.00 67.25 114 SER A N 1
ATOM 889 C CA . SER A 1 114 ? -8.160 2.523 20.685 1.00 67.25 114 SER A CA 1
ATOM 890 C C . SER A 1 114 ? -8.612 1.673 21.871 1.00 67.25 114 SER A C 1
ATOM 892 O O . SER A 1 114 ? -9.634 1.994 22.486 1.00 67.25 114 SER A O 1
ATOM 894 N N . PHE A 1 115 ? -7.852 0.633 22.228 1.00 62.72 115 PHE A N 1
ATOM 895 C CA . PHE A 1 115 ? -8.121 -0.214 23.395 1.00 62.72 115 PHE A CA 1
ATOM 896 C C . PHE A 1 115 ? -7.556 0.383 24.685 1.00 62.72 115 PHE A C 1
ATOM 898 O O . PHE A 1 115 ? -8.213 0.324 25.727 1.00 62.72 115 PHE A O 1
ATOM 905 N N . ASP A 1 116 ? -6.390 1.028 24.631 1.00 59.75 116 ASP A N 1
ATOM 906 C CA . ASP A 1 116 ? -5.764 1.609 25.826 1.00 59.75 116 ASP A CA 1
ATOM 907 C C . ASP A 1 116 ? -6.576 2.773 26.413 1.00 59.75 116 ASP A C 1
ATOM 909 O O . ASP A 1 116 ? -6.683 2.915 27.635 1.00 59.75 116 ASP A O 1
ATOM 913 N N . LYS A 1 117 ? -7.260 3.549 25.563 1.00 54.56 117 LYS A N 1
ATOM 914 C CA . LYS A 1 117 ? -8.170 4.624 26.000 1.00 54.56 117 LYS A CA 1
ATOM 915 C C . LYS A 1 117 ? -9.444 4.121 26.687 1.00 54.56 117 LYS A C 1
ATOM 917 O O . LYS A 1 117 ? -10.086 4.897 27.389 1.00 54.56 117 LYS A O 1
ATOM 922 N N . GLN A 1 118 ? -9.815 2.851 26.513 1.00 51.66 118 GLN A N 1
ATOM 923 C CA . GLN A 1 118 ? -10.980 2.255 27.180 1.00 51.66 118 GLN A CA 1
ATOM 924 C C . GLN A 1 118 ? -10.657 1.752 28.587 1.00 51.66 118 GLN A C 1
ATOM 926 O O . GLN A 1 118 ? -11.542 1.735 29.431 1.00 51.66 118 GLN A O 1
ATOM 931 N N . LYS A 1 119 ? -9.402 1.376 28.866 1.00 48.91 119 LYS A N 1
ATOM 932 C CA . LYS A 1 119 ? -8.975 0.931 30.206 1.00 48.91 119 LYS A CA 1
ATOM 933 C C . LYS A 1 119 ? -8.772 2.076 31.201 1.00 48.91 119 LYS A C 1
ATOM 935 O O . LYS A 1 119 ? -8.690 1.824 32.398 1.00 48.91 119 LYS A O 1
ATOM 940 N N . GLN A 1 120 ? -8.648 3.312 30.716 1.00 47.12 120 GLN A N 1
ATOM 941 C CA . GLN A 1 120 ? -8.422 4.504 31.545 1.00 47.12 120 GLN A CA 1
ATOM 942 C C . GLN A 1 120 ? -9.707 5.298 31.851 1.00 47.12 120 GLN A C 1
ATOM 944 O O . GLN A 1 120 ? -9.625 6.349 32.487 1.00 47.12 120 GLN A O 1
ATOM 949 N N . LYS A 1 121 ? -10.876 4.824 31.404 1.00 43.16 121 LYS A N 1
ATOM 950 C CA . LYS A 1 121 ? -12.193 5.428 31.655 1.00 43.16 121 LYS A CA 1
ATOM 951 C C . LYS A 1 121 ? -13.057 4.496 32.491 1.00 43.16 121 LYS A C 1
ATOM 953 O O . LYS A 1 121 ? -13.809 5.033 33.331 1.00 43.16 121 LYS A O 1
#